Protein 4WQK (pdb70)

InterPro domains:
  IPR019646 Aminoglycoside-2''-adenylyltransferase [PF10706] (9-127)

B-factor: mean 27.52, std 13.25, range [12.41, 94.42]

Solvent-accessible surface area: 9446 Å² total; per-residue (Å²): 144,86,7,27,62,13,2,52,108,1,9,56,15,1,87,159,98,128,4,24,5,6,0,5,32,19,10,0,2,3,2,46,60,36,186,102,60,54,156,14,111,36,0,34,2,1,4,0,10,105,56,60,53,53,0,43,33,1,1,111,123,39,67,14,131,44,71,80,111,66,141,165,7,0,32,0,59,16,65,149,25,67,0,46,1,53,24,0,125,142,49,137,134,27,28,29,27,61,92,19,24,148,32,0,2,25,134,44,52,80,4,70,6,79,67,53,81,2,80,0,5,12,36,58,7,8,0,9,76,26,7,77,47,25,110,132,42,73,62,138,95,20,61,93,87,61,43,93,5,40,165,50,0,19,110,45,22,24,84,128,120,4,110,92,22,90,61,49,4,119,87,114,84,80,169

Foldseek 3Di:
DVVLVVVVQLVVQCVVVVWAKAWAELVLLCFLVVHDDDDDQATEIEGAPVCVVSSQVSQVVLPKHFDAQDPFFTWIDRVNHIYTYGYFYDDPPDTHDPPFPPQQWPPFQNGHRPRRGGTHGDLRRRLLVVLVVCVVPPPVPDDVVVVVSNVSSCVVVDVVVSVVSNVVSCVVPPD

CATH classification: 3.30.460.40

Nearest PDB structures (foldseek):
  5cfu-assembly1_A  TM=1.002E+00  e=2.901E-35  Pseudomonas aeruginosa
  5kqj-assembly1_A  TM=9.768E-01  e=1.532E-32  Klebsiella pneumoniae
  4wh5-assembly1_B  TM=7.455E-01  e=3.876E-06  Staphylococcus haemolyticus
  3wfq-assembly2_F  TM=5.112E-01  e=2.578E-02  synthetic construct
  3wfq-assembly4_H  TM=5.138E-01  e=5.873E-02  synthetic construct

GO terms:
  GO:0008871 aminoglycoside 2''-nucleotidyltransferase activity (F, EXP)

Structure (mmCIF, N/CA/C/O backbone):
data_4WQK
#
_entry.id   4WQK
#
_cell.length_a   45.528
_cell.length_b   42.110
_cell.length_c   47.702
_cell.angle_alpha   90.00
_cell.angle_beta   105.49
_cell.angle_gamma   90.00
#
_symmetry.space_group_name_H-M   'P 1 21 1'
#
loop_
_entity.id
_entity.type
_entity.pdbx_description
1 polymer "2''-aminoglycoside nucleotidyltransferase"
2 non-polymer 'MAGNESIUM ION'
3 non-polymer 'CHLORIDE ION'
4 non-polymer 'ISOPROPYL ALCOHOL'
5 non-polymer GLYCEROL
6 water water
#
loop_
_atom_site.group_PDB
_atom_site.id
_atom_site.type_symbol
_atom_site.label_atom_id
_atom_site.label_alt_id
_atom_site.label_comp_id
_atom_site.label_asym_id
_atom_site.label_entity_id
_atom_site.label_seq_id
_atom_site.pdbx_PDB_ins_code
_atom_site.Cartn_x
_atom_site.Cartn_y
_atom_site.Cartn_z
_atom_site.occupancy
_atom_site.B_iso_or_equiv
_atom_site.auth_seq_id
_atom_site.auth_comp_id
_atom_site.auth_asym_id
_atom_site.auth_atom_id
_atom_site.pdbx_PDB_model_num
ATOM 1 N N . THR A 1 4 ? 13.141 38.904 6.399 1.00 44.68 3 THR A N 1
ATOM 2 C CA . THR A 1 4 ? 12.118 37.915 6.090 1.00 37.72 3 THR A CA 1
ATOM 3 C C . THR A 1 4 ? 12.784 36.614 5.681 1.00 31.99 3 THR A C 1
ATOM 4 O O . THR A 1 4 ? 12.221 35.824 4.940 1.00 28.73 3 THR A O 1
ATOM 8 N N . THR A 1 5 ? 14.002 36.416 6.161 1.00 33.24 4 THR A N 1
ATOM 9 C CA . THR A 1 5 ? 14.786 35.242 5.821 1.00 30.44 4 THR A CA 1
ATOM 10 C C . THR A 1 5 ? 14.030 33.929 6.040 1.00 24.75 4 THR A C 1
ATOM 11 O O . THR A 1 5 ? 13.994 33.081 5.134 1.00 24.01 4 THR A O 1
ATOM 15 N N . GLN A 1 6 ? 13.397 33.718 7.199 1.00 24.74 5 GLN A N 1
ATOM 16 C CA . GLN A 1 6 ? 12.743 32.438 7.449 1.00 24.15 5 GLN A CA 1
ATOM 17 C C . GLN A 1 6 ? 11.517 32.255 6.563 1.00 17.93 5 GLN A C 1
ATOM 18 O O . GLN A 1 6 ? 11.275 31.154 6.086 1.00 20.72 5 GLN A O 1
ATOM 24 N N . VAL A 1 7 ? 10.751 33.325 6.345 1.00 20.58 6 VAL A N 1
ATOM 25 C CA . VAL A 1 7 ? 9.563 33.226 5.478 1.00 19.47 6 VAL A CA 1
ATOM 26 C C . VAL A 1 7 ? 10.001 32.842 4.068 1.00 18.05 6 VAL A C 1
ATOM 27 O O . VAL A 1 7 ? 9.442 31.902 3.473 1.00 18.81 6 VAL A O 1
ATOM 31 N N . THR A 1 8 ? 11.041 33.493 3.566 1.00 18.52 7 THR A N 1
ATOM 32 C CA . THR A 1 8 ? 11.516 33.210 2.213 1.00 18.89 7 THR A CA 1
ATOM 33 C C . THR A 1 8 ? 11.994 31.759 2.146 1.00 20.43 7 THR A C 1
ATOM 34 O O . THR A 1 8 ? 11.691 31.029 1.183 1.00 19.62 7 THR A O 1
ATOM 38 N N . LEU A 1 9 ? 12.678 31.278 3.200 1.00 19.17 8 LEU A N 1
ATOM 39 C CA . LEU A 1 9 ? 13.150 29.902 3.225 1.00 19.05 8 LEU A CA 1
ATOM 40 C C . LEU A 1 9 ? 12.021 28.885 3.296 1.00 15.16 8 LEU A C 1
ATOM 41 O O . LEU A 1 9 ? 12.045 27.863 2.588 1.00 16.07 8 LEU A O 1
ATOM 46 N N . ILE A 1 10 ? 11.011 29.123 4.134 1.00 14.56 9 ILE A N 1
ATOM 47 C CA . ILE A 1 10 ? 9.823 28.292 4.206 1.00 16.07 9 ILE A CA 1
ATOM 48 C C . ILE A 1 10 ? 9.182 28.207 2.817 1.00 14.96 9 ILE A C 1
ATOM 49 O O . ILE A 1 10 ? 8.834 27.102 2.356 1.00 15.96 9 ILE A O 1
ATOM 54 N N . HIS A 1 11 ? 9.039 29.347 2.158 1.00 15.24 10 HIS A N 1
ATOM 55 C CA . HIS A 1 11 ? 8.420 29.300 0.816 1.00 15.07 10 HIS A CA 1
ATOM 56 C C . HIS A 1 11 ? 9.296 28.485 -0.148 1.00 15.37 10 HIS A C 1
ATOM 57 O O . HIS A 1 11 ? 8.756 27.671 -0.961 1.00 17.68 10 HIS A O 1
ATOM 64 N N . LYS A 1 12 ? 10.610 28.660 -0.109 1.00 15.93 11 LYS A N 1
ATOM 65 C CA . LYS A 1 12 ? 11.468 27.837 -0.990 1.00 17.64 11 LYS A CA 1
ATOM 66 C C . LYS A 1 12 ? 11.357 26.340 -0.711 1.00 17.54 11 LYS A C 1
ATOM 67 O O . LYS A 1 12 ? 11.306 25.537 -1.659 1.00 17.24 11 LYS A O 1
ATOM 73 N N . ILE A 1 13 ? 11.358 25.934 0.560 1.00 14.28 12 ILE A N 1
ATOM 74 C CA . ILE A 1 13 ? 11.240 24.523 0.907 1.00 14.65 12 ILE A CA 1
ATOM 75 C C . ILE A 1 13 ? 9.916 23.963 0.413 1.00 15.82 12 ILE A C 1
ATOM 76 O O . ILE A 1 13 ? 9.879 22.865 -0.200 1.00 15.52 12 ILE A O 1
ATOM 81 N N . LEU A 1 14 ? 8.819 24.691 0.658 1.00 16.00 13 LEU A N 1
ATOM 82 C CA . LEU A 1 14 ? 7.514 24.168 0.293 1.00 16.79 13 LEU A CA 1
ATOM 83 C C . LEU A 1 14 ? 7.359 24.153 -1.222 1.00 15.86 13 LEU A C 1
ATOM 84 O O . LEU A 1 14 ? 6.664 23.263 -1.765 1.00 16.38 13 LEU A O 1
ATOM 89 N N . ALA A 1 15 ? 7.967 25.098 -1.962 1.00 15.02 14 ALA A N 1
ATOM 90 C CA . ALA A 1 15 ? 7.901 25.071 -3.433 1.00 16.26 14 ALA A CA 1
ATOM 91 C C . ALA A 1 15 ? 8.561 23.792 -3.939 1.00 19.35 14 ALA A C 1
ATOM 92 O O . ALA A 1 15 ? 8.028 23.120 -4.842 1.00 17.60 14 ALA A O 1
ATOM 94 N N . ALA A 1 16 ? 9.725 23.499 -3.401 1.00 15.52 15 ALA A N 1
ATOM 95 C CA . ALA A 1 16 ? 10.437 22.306 -3.856 1.00 17.39 15 ALA A CA 1
ATOM 96 C C . ALA A 1 16 ? 9.656 21.046 -3.463 1.00 15.64 15 ALA A C 1
ATOM 97 O O . ALA A 1 16 ? 9.634 20.060 -4.227 1.00 19.86 15 ALA A O 1
ATOM 99 N N . ALA A 1 17 ? 9.025 21.033 -2.293 1.00 16.90 16 ALA A N 1
ATOM 100 C CA . ALA A 1 17 ? 8.260 19.863 -1.858 1.00 15.59 16 ALA A CA 1
ATOM 101 C C . ALA A 1 17 ? 7.008 19.702 -2.726 1.00 14.63 16 ALA A C 1
ATOM 102 O O . ALA A 1 17 ? 6.696 18.618 -3.177 1.00 16.70 16 ALA A O 1
ATOM 104 N N . ASP A 1 18 ? 6.320 20.796 -3.028 1.00 14.61 17 ASP A N 1
ATOM 105 C CA . ASP A 1 18 ? 5.161 20.714 -3.911 1.00 15.76 17 ASP A CA 1
ATOM 106 C C . ASP A 1 18 ? 5.546 20.089 -5.270 1.00 15.63 17 ASP A C 1
ATOM 107 O O . ASP A 1 18 ? 4.794 19.308 -5.849 1.00 19.82 17 ASP A O 1
ATOM 112 N N . GLU A 1 19 ? 6.694 20.510 -5.825 1.00 16.53 18 GLU A N 1
ATOM 113 C CA . GLU A 1 19 ? 7.133 20.040 -7.152 1.00 19.22 18 GLU A CA 1
ATOM 114 C C . GLU A 1 19 ? 7.343 18.512 -7.115 1.00 18.37 18 GLU A C 1
ATOM 115 O O . GLU A 1 19 ? 7.084 17.819 -8.124 1.00 21.68 18 GLU A O 1
ATOM 121 N N . ARG A 1 20 ? 7.783 18.018 -5.966 1.00 17.35 19 ARG A N 1
ATOM 122 C CA . ARG A 1 20 ? 8.029 16.596 -5.741 1.00 18.57 19 ARG A CA 1
ATOM 123 C C . ARG A 1 20 ? 6.777 15.844 -5.231 1.00 20.25 19 ARG A C 1
ATOM 124 O O . ARG A 1 20 ? 6.879 14.640 -4.867 1.00 19.72 19 ARG A O 1
ATOM 132 N N . ASN A 1 21 ? 5.620 16.525 -5.176 1.00 18.07 20 ASN A N 1
ATOM 133 C CA A ASN A 1 21 ? 4.382 15.969 -4.567 0.43 16.63 20 ASN A CA 1
ATOM 134 C CA B ASN A 1 21 ? 4.424 15.916 -4.589 0.57 16.80 20 ASN A CA 1
ATOM 135 C C . ASN A 1 21 ? 4.666 15.356 -3.187 1.00 15.36 20 ASN A C 1
ATOM 136 O O . ASN A 1 21 ? 4.138 14.274 -2.832 1.00 16.37 20 ASN A O 1
ATOM 145 N N . LEU A 1 22 ? 5.449 16.099 -2.397 1.00 14.59 21 LEU A N 1
ATOM 146 C CA . LEU A 1 22 ? 5.885 15.708 -1.055 1.00 13.30 21 LEU A CA 1
ATOM 147 C C . LEU A 1 22 ? 5.169 16.600 -0.060 1.00 15.36 21 LEU A C 1
ATOM 148 O O . LEU A 1 22 ? 5.450 17.805 -0.014 1.00 15.77 21 LEU A O 1
ATOM 153 N N . PRO A 1 23 ? 4.168 16.073 0.651 1.00 14.33 22 PRO A N 1
ATOM 154 C CA . PRO A 1 23 ? 3.530 16.942 1.661 1.00 14.72 22 PRO A CA 1
ATOM 155 C C . PRO A 1 23 ? 4.475 17.170 2.851 1.00 15.10 22 PRO A C 1
ATOM 156 O O . PRO A 1 23 ? 5.198 16.264 3.259 1.00 15.60 22 PRO A O 1
ATOM 160 N N . LEU A 1 24 ? 4.484 18.391 3.396 1.00 14.62 23 LEU A N 1
ATOM 161 C CA . LEU A 1 24 ? 5.253 18.712 4.591 1.00 14.75 23 LEU A CA 1
ATOM 162 C C . LEU A 1 24 ? 4.359 19.581 5.450 1.00 15.00 23 LEU A C 1
ATOM 163 O O . LEU A 1 24 ? 3.642 20.440 4.916 1.00 15.44 23 LEU A O 1
ATOM 168 N N . TRP A 1 25 ? 4.429 19.369 6.760 1.00 13.68 24 TRP A N 1
ATOM 169 C CA . TRP A 1 25 ? 3.623 20.165 7.698 1.00 14.54 24 TRP A CA 1
ATOM 170 C C . TRP A 1 25 ? 4.526 21.072 8.507 1.00 13.94 24 TRP A C 1
ATOM 171 O O . TRP A 1 25 ? 5.508 20.611 9.097 1.00 15.51 24 TRP A O 1
ATOM 182 N N . ILE A 1 26 ? 4.203 22.352 8.522 1.00 12.99 25 ILE A N 1
ATOM 183 C CA . ILE A 1 26 ? 4.867 23.236 9.495 1.00 13.52 25 ILE A CA 1
ATOM 184 C C . ILE A 1 26 ? 4.431 22.853 10.877 1.00 15.79 25 ILE A C 1
ATOM 185 O O . ILE A 1 26 ? 3.241 22.625 11.131 1.00 15.09 25 ILE A O 1
ATOM 190 N N . GLY A 1 27 ? 5.406 22.815 11.810 1.00 14.60 26 GLY A N 1
ATOM 191 C CA . GLY A 1 27 ? 5.170 22.461 13.204 1.00 15.66 26 GLY A CA 1
ATOM 192 C C . GLY A 1 27 ? 5.545 23.578 14.162 1.00 16.74 26 GLY A C 1
ATOM 193 O O . GLY A 1 27 ? 5.986 24.645 13.721 1.00 17.41 26 GLY A O 1
ATOM 194 N N . GLY A 1 28 ? 5.342 23.351 15.453 1.00 18.10 27 GLY A N 1
ATOM 195 C CA . GLY A 1 28 ? 5.884 24.240 16.453 1.00 19.30 27 GLY A CA 1
ATOM 196 C C . GLY A 1 28 ? 5.407 25.683 16.313 1.00 20.78 27 GLY A C 1
ATOM 197 O O . GLY A 1 28 ? 4.272 25.943 15.933 1.00 18.41 27 GLY A O 1
ATOM 198 N N . GLY A 1 29 ? 6.283 26.623 16.654 1.00 21.00 28 GLY A N 1
ATOM 199 C CA . GLY A 1 29 ? 5.907 28.011 16.768 1.00 20.31 28 GLY A CA 1
ATOM 200 C C . GLY A 1 29 ? 5.461 28.570 15.429 1.00 17.00 28 GLY A C 1
ATOM 201 O O . GLY A 1 29 ? 4.534 29.375 15.351 1.00 18.20 28 GLY A O 1
ATOM 202 N N . TRP A 1 30 ? 6.116 28.157 14.344 1.00 16.40 29 TRP A N 1
ATOM 203 C CA . TRP A 1 30 ? 5.660 28.618 13.034 1.00 18.09 29 TRP A CA 1
ATOM 204 C C . TRP A 1 30 ? 4.271 28.062 12.677 1.00 15.41 29 TRP A C 1
ATOM 205 O O . TRP A 1 30 ? 3.524 28.726 11.970 1.00 18.05 29 TRP A O 1
ATOM 216 N N . ALA A 1 31 ? 3.918 26.873 13.192 1.00 15.34 30 ALA A N 1
ATOM 217 C CA . ALA A 1 31 ? 2.578 26.323 12.905 1.00 15.48 30 ALA A CA 1
ATOM 218 C C . ALA A 1 31 ? 1.509 27.146 13.584 1.00 15.10 30 ALA A C 1
ATOM 219 O O . ALA A 1 31 ? 0.393 27.382 13.019 1.00 16.40 30 ALA A O 1
ATOM 221 N N . ILE A 1 32 ? 1.805 27.607 14.807 1.00 14.94 31 ILE A N 1
ATOM 222 C CA . ILE A 1 32 ? 0.890 28.506 15.513 1.00 15.24 31 ILE A CA 1
ATOM 223 C C . ILE A 1 32 ? 0.672 29.798 14.696 1.00 18.61 31 ILE A C 1
ATOM 224 O O . ILE A 1 32 ? -0.465 30.201 14.462 1.00 18.76 31 ILE A O 1
ATOM 229 N N . ASP A 1 33 ? 1.758 30.409 14.238 1.00 16.71 32 ASP A N 1
ATOM 230 C CA . ASP A 1 33 ? 1.645 31.661 13.478 1.00 17.52 32 ASP A CA 1
ATOM 231 C C . ASP A 1 33 ? 0.961 31.410 12.142 1.00 17.05 32 ASP A C 1
ATOM 232 O O . ASP A 1 33 ? 0.168 32.260 11.715 1.00 19.93 32 ASP A O 1
ATOM 237 N N . ALA A 1 34 ? 1.230 30.252 11.535 1.00 16.38 33 ALA A N 1
ATOM 238 C CA . ALA A 1 34 ? 0.581 29.928 10.257 1.00 18.17 33 ALA A CA 1
ATOM 239 C C . ALA A 1 34 ? -0.942 29.773 10.445 1.00 17.33 33 ALA A C 1
ATOM 240 O O . ALA A 1 34 ? -1.732 30.311 9.656 1.00 18.28 33 ALA A O 1
ATOM 242 N N . ARG A 1 35 ? -1.365 29.032 11.474 1.00 18.08 34 ARG A N 1
ATOM 243 C CA . ARG A 1 35 ? -2.790 28.871 11.708 1.00 17.45 34 ARG A CA 1
ATOM 244 C C . ARG A 1 35 ? -3.444 30.196 12.048 1.00 18.34 34 ARG A C 1
ATOM 245 O O . ARG A 1 35 ? -4.619 30.454 11.701 1.00 22.27 34 ARG A O 1
ATOM 253 N N . LEU A 1 36 ? -2.729 31.067 12.784 1.00 19.62 35 LEU A N 1
ATOM 254 C CA . LEU A 1 36 ? -3.279 32.375 13.096 1.00 22.00 35 LEU A CA 1
ATOM 255 C C . LEU A 1 36 ? -3.289 33.344 11.886 1.00 18.97 35 LEU A C 1
ATOM 256 O O . LEU A 1 36 ? -4.069 34.291 11.830 1.00 24.23 35 LEU A O 1
ATOM 261 N N . GLY A 1 37 ? -2.394 33.069 10.943 1.00 19.50 36 GLY A N 1
ATOM 262 C CA . GLY A 1 37 ? -2.200 33.960 9.810 1.00 22.78 36 GLY A CA 1
ATOM 263 C C . GLY A 1 37 ? -1.508 35.239 10.192 1.00 22.91 36 GLY A C 1
ATOM 264 O O . GLY A 1 37 ? -1.731 36.277 9.571 1.00 28.23 36 GLY A O 1
ATOM 265 N N . ARG A 1 38 ? -0.679 35.191 11.225 1.00 23.68 37 ARG A N 1
ATOM 266 C CA . ARG A 1 38 ? -0.016 36.384 11.726 1.00 32.27 37 ARG A CA 1
ATOM 267 C C . ARG A 1 38 ? 1.311 35.966 12.352 1.00 35.70 37 ARG A C 1
ATOM 268 O O . ARG A 1 38 ? 1.366 35.025 13.156 1.00 31.74 37 ARG A O 1
ATOM 276 N N . VAL A 1 39 ? 2.378 36.676 12.007 1.00 30.53 38 VAL A N 1
ATOM 277 C CA . VAL A 1 39 ? 3.651 36.455 12.665 1.00 32.42 38 VAL A CA 1
ATOM 278 C C . VAL A 1 39 ? 3.613 37.104 14.058 1.00 30.88 38 VAL A C 1
ATOM 279 O O . VAL A 1 39 ? 3.400 38.328 14.181 1.00 37.04 38 VAL A O 1
ATOM 283 N N . THR A 1 40 ? 3.808 36.310 15.117 1.00 29.44 39 THR A N 1
ATOM 284 C CA . THR A 1 40 ? 3.630 36.822 16.486 1.00 31.81 39 THR A CA 1
ATOM 285 C C . THR A 1 40 ? 4.910 37.011 17.294 1.00 31.30 39 THR A C 1
ATOM 286 O O . THR A 1 40 ? 4.883 37.628 18.367 1.00 35.05 39 THR A O 1
ATOM 290 N N . ARG A 1 41 ? 6.015 36.482 16.789 1.00 32.73 40 ARG A N 1
ATOM 291 C CA A ARG A 1 41 ? 7.280 36.470 17.511 0.44 34.77 40 ARG A CA 1
ATOM 292 C CA B ARG A 1 41 ? 7.300 36.605 17.470 0.56 35.02 40 ARG A CA 1
ATOM 293 C C . ARG A 1 41 ? 8.409 36.099 16.561 1.00 32.20 40 ARG A C 1
ATOM 294 O O . ARG A 1 41 ? 8.153 35.597 15.477 1.00 28.96 40 ARG A O 1
ATOM 309 N N . LYS A 1 42 ? 9.644 36.307 16.992 1.00 36.61 41 LYS A N 1
ATOM 310 C CA . LYS A 1 42 ? 10.803 35.774 16.295 1.00 31.21 41 LYS A CA 1
ATOM 311 C C . LYS A 1 42 ? 10.950 34.307 16.695 1.00 30.94 41 LYS A C 1
ATOM 312 O O . LYS A 1 42 ? 10.843 33.955 17.869 1.00 36.63 41 LYS A O 1
ATOM 318 N N . HIS A 1 43 ? 11.205 33.460 15.709 1.00 25.29 42 HIS A N 1
ATOM 319 C CA . HIS A 1 43 ? 11.326 32.003 15.913 1.00 25.78 42 HIS A CA 1
ATOM 320 C C . HIS A 1 43 ? 12.770 31.546 15.796 1.00 29.91 42 HIS A C 1
ATOM 321 O O . HIS A 1 43 ? 13.474 31.953 14.867 1.00 30.11 42 HIS A O 1
ATOM 328 N N . ASP A 1 44 ? 13.214 30.701 16.730 1.00 28.20 43 ASP A N 1
ATOM 329 C CA . ASP A 1 44 ? 14.596 30.234 16.752 1.00 28.82 43 ASP A CA 1
ATOM 330 C C . ASP A 1 44 ? 14.900 29.335 15.555 1.00 27.53 43 ASP A C 1
ATOM 331 O O . ASP A 1 44 ? 16.047 29.257 15.105 1.00 34.64 43 ASP A O 1
ATOM 336 N N . ASP A 1 45 ? 13.877 28.640 15.079 1.00 22.96 44 ASP A N 1
ATOM 337 C CA . ASP A 1 45 ? 14.054 27.722 13.962 1.00 23.67 44 ASP A CA 1
ATOM 338 C C . ASP A 1 45 ? 12.726 27.436 13.277 1.00 21.31 44 ASP A C 1
ATOM 339 O O . ASP A 1 45 ? 11.703 27.999 13.662 1.00 23.02 44 ASP A O 1
ATOM 344 N N . ILE A 1 46 ? 12.756 26.597 12.241 1.00 17.93 45 ILE A N 1
ATOM 345 C CA . ILE A 1 46 ? 11.563 26.195 11.532 1.00 16.68 45 ILE A CA 1
ATOM 346 C C . ILE A 1 46 ? 11.352 24.704 11.812 1.00 19.34 45 ILE A C 1
ATOM 347 O O . ILE A 1 46 ? 12.227 23.912 11.515 1.00 18.27 45 ILE A O 1
ATOM 352 N N . ASP A 1 47 ? 10.202 24.345 12.365 1.00 18.13 46 ASP A N 1
ATOM 353 C CA . ASP A 1 47 ? 9.891 22.931 12.623 1.00 17.65 46 ASP A CA 1
ATOM 354 C C . ASP A 1 47 ? 9.081 22.357 11.479 1.00 15.74 46 ASP A C 1
ATOM 355 O O . ASP A 1 47 ? 8.094 22.961 11.031 1.00 16.51 46 ASP A O 1
ATOM 360 N N . LEU A 1 48 ? 9.492 21.175 11.016 1.00 17.06 47 LEU A N 1
ATOM 361 C CA . LEU A 1 48 ? 8.781 20.512 9.924 1.00 17.04 47 LEU A CA 1
ATOM 362 C C . LEU A 1 48 ? 8.466 19.098 10.304 1.00 14.65 47 LEU A C 1
ATOM 363 O O . LEU A 1 48 ? 9.279 18.412 10.932 1.00 17.77 47 LEU A O 1
ATOM 368 N N . THR A 1 49 ? 7.290 18.651 9.869 1.00 14.71 48 THR A N 1
ATOM 369 C CA . THR A 1 49 ? 6.903 17.256 9.995 1.00 14.38 48 THR A CA 1
ATOM 370 C C . THR A 1 49 ? 6.852 16.680 8.568 1.00 14.74 48 THR A C 1
ATOM 371 O O . THR A 1 49 ? 6.238 17.263 7.680 1.00 14.90 48 THR A O 1
ATOM 375 N N . PHE A 1 50 ? 7.495 15.531 8.363 1.00 15.26 49 PHE A N 1
ATOM 376 C CA . PHE A 1 50 ? 7.655 14.994 6.995 1.00 16.17 49 PHE A CA 1
ATOM 377 C C . PHE A 1 50 ? 7.265 13.504 6.955 1.00 14.78 49 PHE A C 1
ATOM 378 O O . PHE A 1 50 ? 7.402 12.807 7.958 1.00 15.83 49 PHE A O 1
ATOM 386 N N . PRO A 1 51 ? 6.845 13.014 5.776 1.00 14.92 50 PRO A N 1
ATOM 387 C CA . PRO A 1 51 ? 6.581 11.571 5.655 1.00 17.10 50 PRO A CA 1
ATOM 388 C C . PRO A 1 51 ? 7.841 10.748 5.902 1.00 14.77 50 PRO A C 1
ATOM 389 O O . PRO A 1 51 ? 8.838 10.868 5.175 1.00 15.88 50 PRO A O 1
ATOM 393 N N . GLY A 1 52 ? 7.795 9.900 6.912 1.00 16.02 51 GLY A N 1
ATOM 394 C CA . GLY A 1 52 ? 9.004 9.218 7.359 1.00 17.87 51 GLY A CA 1
ATOM 395 C C . GLY A 1 52 ? 9.664 8.391 6.284 1.00 19.45 51 GLY A C 1
ATOM 396 O O . GLY A 1 52 ? 10.904 8.250 6.230 1.00 19.96 51 GLY A O 1
ATOM 397 N N . GLU A 1 53 ? 8.823 7.807 5.429 1.00 17.18 52 GLU A N 1
ATOM 398 C CA . GLU A 1 53 ? 9.314 6.867 4.417 1.00 18.04 52 GLU A CA 1
ATOM 399 C C . GLU A 1 53 ? 9.843 7.634 3.183 1.00 19.12 52 GLU A C 1
ATOM 400 O O . GLU A 1 53 ? 10.419 7.018 2.261 1.00 21.70 52 GLU A O 1
ATOM 406 N N . ARG A 1 54 ? 9.683 8.964 3.183 1.00 17.49 53 ARG A N 1
ATOM 407 C CA . ARG A 1 54 ? 10.211 9.814 2.124 1.00 16.02 53 ARG A CA 1
ATOM 408 C C . ARG A 1 54 ? 11.286 10.782 2.625 1.00 16.54 53 ARG A C 1
ATOM 409 O O . ARG A 1 54 ? 11.534 11.837 2.005 1.00 18.39 53 ARG A O 1
ATOM 417 N N . ARG A 1 55 ? 11.958 10.398 3.718 1.00 18.15 54 ARG A N 1
ATOM 418 C CA . ARG A 1 55 ? 13.000 11.258 4.289 1.00 17.60 54 ARG A CA 1
ATOM 419 C C . ARG A 1 55 ? 14.057 11.682 3.252 1.00 18.41 54 ARG A C 1
ATOM 420 O O . ARG A 1 55 ? 14.470 12.864 3.226 1.00 19.09 54 ARG A O 1
ATOM 428 N N . GLY A 1 56 ? 14.467 10.761 2.380 1.00 18.97 55 GLY A N 1
ATOM 429 C CA . GLY A 1 56 ? 15.489 11.072 1.400 1.00 20.19 55 GLY A CA 1
ATOM 430 C C . GLY A 1 56 ? 15.113 12.253 0.505 1.00 20.42 55 GLY A C 1
ATOM 431 O O . GLY A 1 56 ? 15.987 13.012 0.050 1.00 20.02 55 GLY A O 1
ATOM 432 N N . GLU A 1 57 ? 13.808 12.419 0.253 1.00 18.34 56 GLU A N 1
ATOM 433 C CA . GLU A 1 57 ? 13.360 13.504 -0.615 1.00 18.85 56 GLU A CA 1
ATOM 434 C C . GLU A 1 57 ? 13.480 14.822 0.121 1.00 19.29 56 GLU A C 1
ATOM 435 O O . GLU A 1 57 ? 13.840 15.835 -0.493 1.00 19.84 56 GLU A O 1
ATOM 441 N N . LEU A 1 58 ? 13.167 14.837 1.423 1.00 15.94 57 LEU A N 1
ATOM 442 C CA . LEU A 1 58 ? 13.380 16.069 2.188 1.00 17.04 57 LEU A CA 1
ATOM 443 C C . LEU A 1 58 ? 14.871 16.390 2.266 1.00 17.00 57 LEU A C 1
ATOM 444 O O . LEU A 1 58 ? 15.256 17.558 2.091 1.00 17.86 57 LEU A O 1
ATOM 449 N N . GLU A 1 59 ? 15.708 15.384 2.466 1.00 17.34 58 GLU A N 1
ATOM 450 C CA . GLU A 1 59 ? 17.143 15.647 2.525 1.00 20.53 58 GLU A CA 1
ATOM 451 C C . GLU A 1 59 ? 17.617 16.210 1.166 1.00 20.54 58 GLU A C 1
ATOM 452 O O . GLU A 1 59 ? 18.479 17.077 1.118 1.00 20.71 58 GLU A O 1
ATOM 458 N N . ALA A 1 60 ? 17.036 15.728 0.075 1.00 18.43 59 ALA A N 1
ATOM 459 C CA . ALA A 1 60 ? 17.431 16.235 -1.235 1.00 19.88 59 ALA A CA 1
ATOM 460 C C . ALA A 1 60 ? 17.039 17.708 -1.396 1.00 19.46 59 ALA A C 1
ATOM 461 O O . ALA A 1 60 ? 17.790 18.476 -2.010 1.00 20.65 59 ALA A O 1
ATOM 463 N N . ILE A 1 61 ? 15.878 18.094 -0.860 1.00 17.98 60 ILE A N 1
ATOM 464 C CA . ILE A 1 61 ? 15.478 19.496 -0.898 1.00 17.84 60 ILE A CA 1
ATOM 465 C C . ILE A 1 61 ? 16.488 20.343 -0.128 1.00 18.86 60 ILE A C 1
ATOM 466 O O . ILE A 1 61 ? 16.969 21.377 -0.625 1.00 20.23 60 ILE A O 1
ATOM 471 N N . VAL A 1 62 ? 16.850 19.872 1.063 1.00 19.29 61 VAL A N 1
ATOM 472 C CA . VAL A 1 62 ? 17.817 20.595 1.887 1.00 20.76 61 VAL A CA 1
ATOM 473 C C . VAL A 1 62 ? 19.129 20.796 1.141 1.00 19.79 61 VAL A C 1
ATOM 474 O O . VAL A 1 62 ? 19.677 21.902 1.103 1.00 22.99 61 VAL A O 1
ATOM 478 N N . GLU A 1 63 ? 19.641 19.728 0.548 1.00 21.03 62 GLU A N 1
ATOM 479 C CA . GLU A 1 63 ? 20.908 19.801 -0.182 1.00 23.48 62 GLU A CA 1
ATOM 480 C C . GLU A 1 63 ? 20.807 20.726 -1.391 1.00 25.74 62 GLU A C 1
ATOM 481 O O . GLU A 1 63 ? 21.761 21.435 -1.707 1.00 28.26 62 GLU A O 1
ATOM 487 N N . MET A 1 64 ? 19.672 20.690 -2.088 1.00 22.22 63 MET A N 1
ATOM 488 C CA . MET A 1 64 ? 19.498 21.492 -3.285 1.00 24.66 63 MET A CA 1
ATOM 489 C C . MET A 1 64 ? 19.527 22.977 -2.920 1.00 24.27 63 MET A C 1
ATOM 490 O O . MET A 1 64 ? 19.998 23.811 -3.696 1.00 27.24 63 MET A O 1
ATOM 495 N N . LEU A 1 65 ? 19.045 23.292 -1.732 1.00 21.68 64 LEU A N 1
ATOM 496 C CA . LEU A 1 65 ? 19.013 24.668 -1.213 1.00 20.25 64 LEU A CA 1
ATOM 497 C C . LEU A 1 65 ? 20.335 25.078 -0.553 1.00 25.05 64 LEU A C 1
ATOM 498 O O . LEU A 1 65 ? 20.460 26.184 0.005 1.00 26.60 64 LEU A O 1
ATOM 503 N N . GLY A 1 66 ? 21.319 24.192 -0.603 1.00 23.37 65 GLY A N 1
ATOM 504 C CA . GLY A 1 66 ? 22.676 24.503 -0.156 1.00 25.36 65 GLY A CA 1
ATOM 505 C C . GLY A 1 66 ? 22.941 24.189 1.306 1.00 26.02 65 GLY A C 1
ATOM 506 O O . GLY A 1 66 ? 23.970 24.583 1.856 1.00 28.59 65 GLY A O 1
ATOM 507 N N . GLY A 1 67 ? 22.037 23.441 1.925 1.00 23.86 66 GLY A N 1
ATOM 508 C CA . GLY A 1 67 ? 22.197 23.076 3.320 1.00 23.22 66 GLY A CA 1
ATOM 509 C C . GLY A 1 67 ? 22.662 21.649 3.540 1.00 23.77 66 GLY A C 1
ATOM 510 O O . GLY A 1 67 ? 23.060 20.925 2.609 1.00 28.07 66 GLY A O 1
ATOM 511 N N . ARG A 1 68 ? 22.585 21.223 4.792 1.00 24.20 67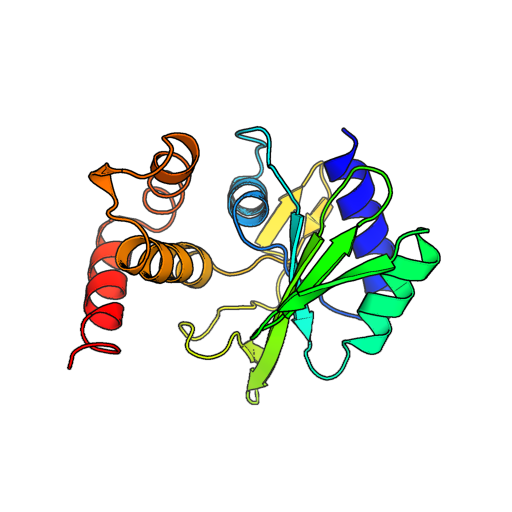 ARG A N 1
ATOM 512 C CA . ARG A 1 68 ? 23.088 19.914 5.169 1.00 27.77 67 ARG A CA 1
ATOM 513 C C . ARG A 1 68 ? 22.357 19.419 6.399 1.00 27.56 67 ARG A C 1
ATOM 514 O O . ARG A 1 68 ? 21.803 20.213 7.162 1.00 25.05 67 ARG A O 1
ATOM 522 N N . VAL A 1 69 ? 22.323 18.098 6.578 1.00 26.52 68 VAL A N 1
ATOM 523 C CA . VAL A 1 69 ? 21.824 17.538 7.818 1.00 24.83 68 VAL A CA 1
ATOM 524 C C . VAL A 1 69 ? 22.929 17.740 8.852 1.00 25.01 68 VAL A C 1
ATOM 525 O O . VAL A 1 69 ? 24.082 17.419 8.585 1.00 29.08 68 VAL A O 1
ATOM 529 N N . MET A 1 70 ? 22.577 18.248 10.026 1.00 26.43 69 MET A N 1
ATOM 530 C CA . MET A 1 70 ? 23.558 18.641 11.042 1.00 28.47 69 MET A CA 1
ATOM 531 C C . MET A 1 70 ? 23.622 17.717 12.263 1.00 28.92 69 MET A C 1
ATOM 532 O O . MET A 1 70 ? 24.671 17.540 12.854 1.00 36.00 69 MET A O 1
ATOM 537 N N . GLU A 1 71 ? 22.488 17.136 12.632 1.00 24.33 70 GLU A N 1
ATOM 538 C CA . GLU A 1 71 ? 22.404 16.394 13.883 1.00 27.76 70 GLU A CA 1
ATOM 539 C C . GLU A 1 71 ? 21.284 15.387 13.706 1.00 27.09 70 GLU A C 1
ATOM 540 O O . GLU A 1 71 ? 20.214 15.712 13.183 1.00 24.87 70 GLU A O 1
ATOM 546 N N . GLU A 1 72 ? 21.544 14.158 14.108 1.00 28.04 71 GLU A N 1
ATOM 547 C CA . GLU A 1 72 ? 20.548 13.114 14.076 1.00 25.09 71 GLU A CA 1
ATOM 548 C C . GLU A 1 72 ? 19.981 13.033 15.483 1.00 26.65 71 GLU A C 1
ATOM 549 O O . GLU A 1 72 ? 20.732 13.008 16.432 1.00 28.54 71 GLU A O 1
ATOM 555 N N . LEU A 1 73 ? 18.659 13.060 15.613 1.00 30.18 72 LEU A N 1
ATOM 556 C CA . LEU A 1 7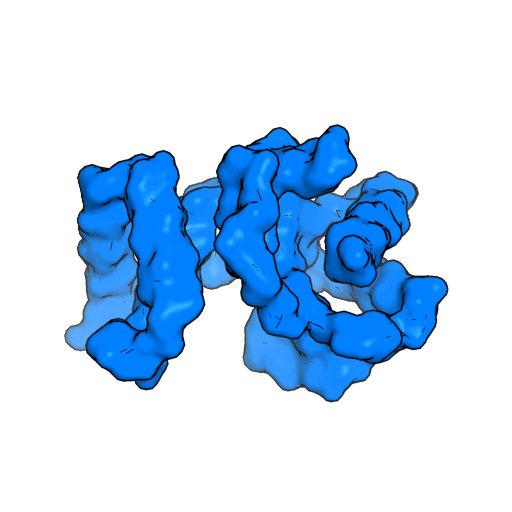3 ? 18.035 12.966 16.927 1.00 34.85 72 LEU A CA 1
ATOM 557 C C . LEU A 1 73 ? 17.373 11.608 17.072 1.00 33.23 72 LEU A C 1
ATOM 558 O O . LEU A 1 73 ? 17.328 10.840 16.105 1.00 34.80 72 LEU A O 1
ATOM 563 N N . ASP A 1 74 ? 16.821 11.335 18.245 1.00 32.32 73 ASP A N 1
ATOM 564 C CA . ASP A 1 74 ? 16.155 10.062 18.482 1.00 34.68 73 ASP A CA 1
ATOM 565 C C . ASP A 1 74 ? 14.952 9.944 17.561 1.00 36.97 73 ASP A C 1
ATOM 566 O O . ASP A 1 74 ? 14.720 8.886 16.985 1.00 42.59 73 ASP A O 1
ATOM 571 N N . TYR A 1 75 ? 14.229 11.050 17.390 1.00 35.67 74 TYR A N 1
ATOM 572 C CA . TYR A 1 75 ? 12.997 11.058 16.590 1.00 35.82 74 TYR A CA 1
ATOM 573 C C . TYR A 1 75 ? 12.927 12.131 15.538 1.00 33.03 74 TYR A C 1
ATOM 574 O O . TYR A 1 75 ? 11.880 12.738 15.377 1.00 38.72 74 TYR A O 1
ATOM 583 N N . GLY A 1 76 ? 14.009 12.319 14.805 1.00 30.70 75 GLY A N 1
ATOM 584 C CA . GLY A 1 76 ? 14.073 13.294 13.732 1.00 32.69 75 GLY A CA 1
ATOM 585 C C . GLY A 1 76 ? 15.507 13.714 13.481 1.00 25.42 75 GLY A C 1
ATOM 586 O O . GLY A 1 76 ? 16.441 12.981 13.856 1.00 27.92 75 GLY A O 1
ATOM 587 N N . PHE A 1 77 ? 15.688 14.861 12.824 1.00 21.74 76 PHE A N 1
ATOM 588 C CA . PHE A 1 77 ? 17.026 15.369 12.546 1.00 22.23 76 PHE A CA 1
ATOM 589 C C . PHE A 1 77 ? 16.969 16.891 12.482 1.00 20.52 76 PHE A C 1
ATOM 590 O O . PHE A 1 77 ? 15.878 17.444 12.270 1.00 21.05 76 PHE A O 1
ATOM 598 N N . LEU A 1 78 ? 18.117 17.535 12.691 1.00 19.57 77 LEU A N 1
ATOM 599 C CA . LEU A 1 78 ? 18.301 18.989 12.509 1.00 19.56 77 LEU A CA 1
ATOM 600 C C . LEU A 1 78 ? 19.064 19.202 11.226 1.00 22.98 77 LEU A C 1
ATOM 601 O O . LEU A 1 78 ? 20.027 18.476 10.927 1.00 24.99 77 LEU A O 1
ATOM 606 N N . ALA A 1 79 ? 18.596 20.164 10.434 1.00 20.32 78 ALA A N 1
ATOM 607 C CA . ALA A 1 79 ? 19.326 20.588 9.244 1.00 20.22 78 ALA A CA 1
ATOM 608 C C . ALA A 1 79 ? 19.596 22.078 9.316 1.00 19.75 78 ALA A C 1
ATOM 609 O O . ALA A 1 79 ? 18.894 22.824 10.019 1.00 23.16 78 ALA A O 1
ATOM 611 N N . GLU A 1 80 ? 20.653 22.520 8.642 1.00 21.84 79 GLU A N 1
ATOM 612 C CA . GLU A 1 80 ? 20.894 23.951 8.535 1.00 24.91 79 GLU A CA 1
ATOM 613 C C . GLU A 1 80 ? 20.948 24.347 7.074 1.00 27.39 79 GLU A C 1
ATOM 614 O O . GLU A 1 80 ? 21.487 23.631 6.243 1.00 25.35 79 GLU A O 1
ATOM 620 N N . ILE A 1 81 ? 20.348 25.486 6.768 1.00 24.16 80 ILE A N 1
ATOM 621 C CA . ILE A 1 81 ? 20.455 26.086 5.438 1.00 23.75 80 ILE A CA 1
ATOM 622 C C . ILE A 1 81 ? 20.848 27.532 5.699 1.00 28.99 80 ILE A C 1
ATOM 623 O O . ILE A 1 81 ? 20.075 28.290 6.278 1.00 27.99 80 ILE A O 1
ATOM 628 N N . GLY A 1 82 ? 22.068 27.893 5.324 1.00 29.37 81 GLY A N 1
ATOM 629 C CA . GLY A 1 82 ? 22.604 29.197 5.662 1.00 28.56 81 GLY A CA 1
ATOM 630 C C . GLY A 1 82 ? 22.661 29.350 7.173 1.00 31.53 81 GLY A C 1
ATOM 631 O O . GLY A 1 82 ? 23.177 28.467 7.869 1.00 38.85 81 GLY A O 1
ATOM 632 N N . ASP A 1 83 ? 22.073 30.425 7.683 1.00 30.62 82 ASP A N 1
ATOM 633 C CA . ASP A 1 83 ? 22.082 30.706 9.117 1.00 32.74 82 ASP A CA 1
ATOM 634 C C . ASP A 1 83 ? 20.848 30.138 9.805 1.00 30.03 82 ASP A C 1
ATOM 635 O O . ASP A 1 83 ? 20.656 30.349 11.003 1.00 34.57 82 ASP A O 1
ATOM 640 N N . GLU A 1 84 ? 20.005 29.422 9.061 1.00 24.08 83 GLU A N 1
ATOM 641 C CA . GLU A 1 84 ? 18.745 28.937 9.621 1.00 21.40 83 GLU A CA 1
ATOM 642 C C . GLU A 1 84 ? 18.725 27.441 9.913 1.00 23.92 83 GLU A C 1
ATOM 643 O O . GLU A 1 84 ? 19.345 26.648 9.228 1.00 27.02 83 GLU A O 1
ATOM 649 N N . LEU A 1 85 ? 17.994 27.105 10.964 1.00 22.22 84 LEU A N 1
ATOM 650 C CA A LEU A 1 85 ? 17.869 25.733 11.436 0.54 20.30 84 LEU A CA 1
ATOM 651 C CA B LEU A 1 85 ? 17.864 25.743 11.465 0.46 21.96 84 LEU A CA 1
ATOM 652 C C . LEU A 1 85 ? 16.490 25.175 11.132 1.00 20.95 84 LEU A C 1
ATOM 653 O O . LEU A 1 85 ? 15.479 25.852 11.309 1.00 22.27 84 LEU A O 1
ATOM 662 N N . LEU A 1 86 ? 16.477 23.940 10.652 1.00 19.47 85 LEU A N 1
ATOM 663 C CA . LEU A 1 86 ? 15.265 23.163 10.448 1.00 18.87 85 LEU A CA 1
ATOM 664 C C . LEU A 1 86 ? 15.210 22.009 11.443 1.00 19.83 85 LEU A C 1
ATOM 665 O O . LEU A 1 86 ? 16.130 21.174 11.487 1.00 23.65 85 LEU A O 1
ATOM 670 N N . ASP A 1 87 ? 14.115 21.918 12.177 1.00 16.61 86 ASP A N 1
ATOM 671 C CA . ASP A 1 87 ? 13.949 20.859 13.201 1.00 17.60 86 ASP A CA 1
ATOM 672 C C . ASP A 1 87 ? 12.897 19.903 12.660 1.00 16.89 86 ASP A C 1
ATOM 673 O O . ASP A 1 87 ? 11.716 20.241 12.640 1.00 18.11 86 ASP A O 1
ATOM 678 N N . CYS A 1 88 ? 13.336 18.740 12.182 1.00 15.59 87 CYS A N 1
ATOM 679 C CA . CYS A 1 88 ? 12.509 17.909 11.342 1.00 17.60 87 CYS A CA 1
ATOM 680 C C . CYS A 1 88 ? 12.107 16.600 12.032 1.00 15.59 87 CYS A C 1
ATOM 681 O O . CYS A 1 88 ? 12.979 15.909 12.554 1.00 19.67 87 CYS A O 1
ATOM 684 N N . GLU A 1 89 ? 10.812 16.278 12.057 1.00 15.54 88 GLU A N 1
ATOM 685 C CA . GLU A 1 89 ? 10.396 15.008 12.638 1.00 16.79 88 GLU A CA 1
ATOM 686 C C . GLU A 1 89 ? 9.474 14.224 11.701 1.00 15.78 88 GLU A C 1
ATOM 687 O O . GLU A 1 89 ? 8.658 14.810 10.971 1.00 15.60 88 GLU A O 1
ATOM 693 N N . PRO A 1 90 ? 9.607 12.897 11.721 1.00 15.36 89 PRO A N 1
ATOM 694 C CA . PRO A 1 90 ? 8.796 12.071 10.812 1.00 15.40 89 PRO A CA 1
ATOM 695 C C . PRO A 1 90 ? 7.372 11.872 11.316 1.00 17.00 89 PRO A C 1
ATOM 696 O O . PRO A 1 90 ? 7.091 11.870 12.536 1.00 19.55 89 PRO A O 1
ATOM 700 N N . ALA A 1 91 ? 6.477 11.687 10.346 1.00 15.45 90 ALA A N 1
ATOM 701 C CA . ALA A 1 91 ? 5.140 11.157 10.604 1.00 17.33 90 ALA A CA 1
ATOM 702 C C . ALA A 1 91 ? 4.988 9.941 9.698 1.00 15.06 90 ALA A C 1
ATOM 703 O O . ALA A 1 91 ? 5.606 9.864 8.639 1.00 18.32 90 ALA A O 1
ATOM 705 N N . TRP A 1 92 ? 4.160 8.999 10.142 1.00 15.60 91 TRP A N 1
ATOM 706 C CA . TRP A 1 92 ? 4.066 7.683 9.474 1.00 16.41 91 TRP A CA 1
ATOM 707 C C . TRP A 1 92 ? 2.640 7.409 9.029 1.00 17.44 91 TRP A C 1
ATOM 708 O O . TRP A 1 92 ? 1.679 7.764 9.722 1.00 18.16 91 TRP A O 1
ATOM 719 N N . TRP A 1 93 ? 2.492 6.814 7.851 1.00 15.95 92 TRP A N 1
ATOM 720 C CA . TRP A 1 93 ? 1.160 6.579 7.301 1.00 17.34 92 TRP A CA 1
ATOM 721 C C . TRP A 1 93 ? 0.361 5.638 8.178 1.00 19.14 92 TRP A C 1
ATOM 722 O O . TRP A 1 93 ? 0.854 4.567 8.552 1.00 22.62 92 TRP A O 1
ATOM 733 N N . ALA A 1 94 ? -0.846 6.066 8.547 1.00 17.78 93 ALA A N 1
ATOM 734 C CA . ALA A 1 94 ? -1.792 5.302 9.356 1.00 17.89 93 ALA A CA 1
ATOM 735 C C . ALA A 1 94 ? -3.127 5.142 8.602 1.00 18.38 93 ALA A C 1
ATOM 736 O O . ALA A 1 94 ? -4.132 5.714 9.000 1.00 22.60 93 ALA A O 1
ATOM 738 N N . ASP A 1 95 ? -3.099 4.413 7.493 1.00 17.37 94 ASP A N 1
ATOM 739 C CA . ASP A 1 95 ? -4.263 4.061 6.643 1.00 16.28 94 ASP A CA 1
ATOM 740 C C . ASP A 1 95 ? -4.915 5.213 5.911 1.00 16.03 94 ASP A C 1
ATOM 741 O O . ASP A 1 95 ? -5.141 5.067 4.725 1.00 17.63 94 ASP A O 1
ATOM 746 N N . GLU A 1 96 ? -5.217 6.323 6.608 1.00 17.11 95 GLU A N 1
ATOM 747 C CA . GLU A 1 96 ? -5.932 7.443 5.982 1.00 16.93 95 GLU A CA 1
ATOM 748 C C . GLU A 1 96 ? -5.215 8.768 6.081 1.00 16.35 95 GLU A C 1
ATOM 749 O O . GLU A 1 96 ? -5.610 9.747 5.465 1.00 16.42 95 GLU A O 1
ATOM 755 N N . ALA A 1 97 ? -4.117 8.816 6.817 1.00 15.11 96 ALA A N 1
ATOM 756 C CA . ALA A 1 97 ? -3.361 10.048 7.003 1.00 15.50 96 ALA A CA 1
ATOM 757 C C . ALA A 1 97 ? -2.018 9.721 7.589 1.00 15.97 96 ALA A C 1
ATOM 758 O O . ALA A 1 97 ? -1.840 8.638 8.174 1.00 16.37 96 ALA A O 1
ATOM 760 N N . TYR A 1 98 ? -1.087 10.664 7.493 1.00 14.52 97 TYR A N 1
ATOM 761 C CA . TYR A 1 98 ? 0.181 10.595 8.233 1.00 14.49 97 TYR A CA 1
ATOM 762 C C . TYR A 1 98 ? -0.071 10.976 9.684 1.00 16.39 97 TYR A C 1
ATOM 763 O O . TYR A 1 98 ? -0.883 11.862 9.961 1.00 15.70 97 TYR A O 1
ATOM 772 N N . GLU A 1 99 ? 0.643 10.328 10.597 1.00 15.92 98 GLU A N 1
ATOM 773 C CA . GLU A 1 99 ? 0.506 10.645 12.015 1.00 15.89 98 GLU A CA 1
ATOM 774 C C . GLU A 1 99 ? 1.858 10.675 12.692 1.00 15.52 98 GLU A C 1
ATOM 775 O O . GLU A 1 99 ? 2.685 9.807 12.498 1.00 16.95 98 GLU A O 1
ATOM 781 N N . ILE A 1 100 ? 2.030 11.673 13.536 1.00 14.53 99 ILE A N 1
ATOM 782 C CA . ILE A 1 100 ? 3.179 11.715 14.449 1.00 15.14 99 ILE A CA 1
ATOM 783 C C . ILE A 1 100 ? 2.976 10.618 15.481 1.00 18.17 99 ILE A C 1
ATOM 784 O O . ILE A 1 100 ? 1.888 10.488 16.011 1.00 18.66 99 ILE A O 1
ATOM 789 N N . ALA A 1 101 ? 4.027 9.838 15.745 1.00 17.28 100 ALA A N 1
ATOM 790 C CA . ALA A 1 101 ? 3.959 8.745 16.751 1.00 20.01 100 ALA A CA 1
ATOM 791 C C . ALA 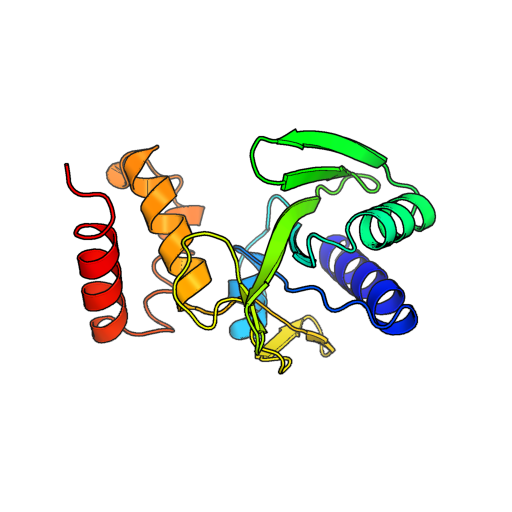A 1 101 ? 3.521 9.295 18.077 1.00 19.55 100 ALA A C 1
ATOM 792 O O . ALA A 1 101 ? 4.045 10.315 18.533 1.00 21.67 100 ALA A O 1
ATOM 794 N N . GLU A 1 102 ? 2.544 8.606 18.650 1.00 24.15 101 GLU A N 1
ATOM 795 C CA . GLU A 1 102 ? 2.033 8.874 20.003 1.00 20.62 101 GLU A CA 1
ATOM 796 C C . GLU A 1 102 ? 1.179 10.163 20.088 1.00 20.73 101 GLU A C 1
ATOM 797 O O . GLU A 1 102 ? 0.656 10.484 21.161 1.00 20.64 101 GLU A O 1
ATOM 803 N N . ALA A 1 103 ? 0.994 10.878 18.980 1.00 18.06 102 ALA A N 1
ATOM 804 C CA . ALA A 1 103 ? 0.206 12.118 18.998 1.00 19.28 102 ALA A CA 1
ATOM 805 C C . ALA A 1 103 ? -1.290 11.827 18.837 1.00 17.88 102 ALA A C 1
ATOM 806 O O . ALA A 1 103 ? -1.679 10.734 18.385 1.00 19.42 102 ALA A O 1
ATOM 808 N N . PRO A 1 104 ? -2.148 12.780 19.196 1.00 17.02 103 PRO A N 1
ATOM 809 C CA . PRO A 1 104 ? -3.583 12.607 18.958 1.00 18.80 103 PRO A CA 1
ATOM 810 C C . PRO A 1 104 ? -3.884 12.452 17.469 1.00 17.52 103 PRO A C 1
ATOM 811 O O . PRO A 1 104 ? -3.215 13.115 16.649 1.00 19.46 103 PRO A O 1
ATOM 815 N N . GLN A 1 105 ? -4.879 11.633 17.130 1.00 16.52 104 GLN A N 1
ATOM 816 C CA . GLN A 1 105 ? -5.255 11.444 15.711 1.00 17.34 104 GLN A CA 1
ATOM 817 C C . GLN A 1 105 ? -5.547 12.799 15.062 1.00 18.47 104 GLN A C 1
ATOM 818 O O . GLN A 1 105 ? -6.120 13.686 15.706 1.00 19.49 104 GLN A O 1
ATOM 824 N N . GLY A 1 106 ? -5.177 12.951 13.793 1.00 14.93 105 GLY A N 1
ATOM 825 C CA . GLY A 1 106 ? -5.437 14.211 13.094 1.00 16.00 105 GLY A CA 1
ATOM 826 C C . GLY A 1 106 ? -4.239 15.136 13.128 1.00 15.07 105 GLY A C 1
ATOM 827 O O . GLY A 1 106 ? -4.356 16.331 12.784 1.00 16.14 105 GLY A O 1
ATOM 828 N N . SER A 1 107 ? -3.073 14.634 13.529 1.00 14.24 106 SER A N 1
ATOM 829 C CA . SER A 1 107 ? -1.911 15.488 13.715 1.00 14.08 106 SER A CA 1
ATOM 830 C C . SER A 1 107 ? -1.387 16.133 12.430 1.00 15.76 106 SER A C 1
ATOM 831 O O . SER A 1 107 ? -0.756 17.179 12.500 1.00 14.40 106 SER A O 1
ATOM 834 N N . CYS A 1 108 ? -1.676 15.501 11.283 1.00 13.67 107 CYS A N 1
ATOM 835 C CA . CYS A 1 108 ? -1.118 15.954 10.006 1.00 14.59 107 CYS A CA 1
ATOM 836 C C . CYS A 1 108 ? -2.254 16.075 9.006 1.00 15.02 107 CYS A C 1
ATOM 837 O O . CYS A 1 108 ? -2.391 15.238 8.121 1.00 15.92 107 CYS A O 1
ATOM 840 N N . PRO A 1 109 ? -3.096 17.101 9.129 1.00 14.76 108 PRO A N 1
ATOM 841 C CA . PRO A 1 109 ? -4.299 17.168 8.261 1.00 14.98 108 PRO A CA 1
ATOM 842 C C . PRO A 1 109 ? -3.930 17.393 6.785 1.00 18.56 108 PRO A C 1
ATOM 843 O O . PRO A 1 109 ? -2.963 18.128 6.484 1.00 18.16 108 PRO A O 1
ATOM 847 N N . GLU A 1 110 ? -4.705 16.810 5.893 1.00 17.87 109 GLU A N 1
ATOM 848 C CA . GLU A 1 110 ? -4.366 16.944 4.459 1.00 17.06 109 GLU A CA 1
ATOM 849 C C . GLU A 1 110 ? -4.587 18.350 3.924 1.00 17.99 109 GLU A C 1
ATOM 850 O O . GLU A 1 110 ? -3.845 18.774 3.037 1.00 21.41 109 GLU A O 1
ATOM 856 N N . ALA A 1 111 ? -5.588 19.058 4.427 1.00 18.21 110 ALA A N 1
ATOM 857 C CA . ALA A 1 111 ? -5.818 20.404 3.883 1.00 20.92 110 ALA A CA 1
ATOM 858 C C . ALA A 1 111 ? -4.798 21.402 4.409 1.00 19.92 110 ALA A C 1
ATOM 859 O O . ALA A 1 111 ? -4.264 21.244 5.506 1.00 22.02 110 ALA A O 1
ATOM 861 N N . ALA A 1 112 ? -4.524 22.417 3.605 1.00 20.36 111 ALA A N 1
ATOM 862 C CA . ALA A 1 112 ? -3.678 23.508 4.054 1.00 18.53 111 ALA A CA 1
ATOM 863 C C . ALA A 1 112 ? -4.514 24.375 4.986 1.00 21.17 111 ALA A C 1
ATOM 864 O O . ALA A 1 112 ? -5.497 24.946 4.561 1.00 29.99 111 ALA A O 1
ATOM 866 N N . GLU A 1 113 ? -4.166 24.426 6.268 1.00 18.88 112 GLU A N 1
ATOM 867 C CA . GLU A 1 113 ? -4.983 25.105 7.272 1.00 19.98 112 GLU A CA 1
ATOM 868 C C . GLU A 1 113 ? -4.309 26.336 7.853 1.00 20.77 112 GLU A C 1
ATOM 869 O O . GLU A 1 113 ? -4.784 26.929 8.847 1.00 30.35 112 GLU A O 1
ATOM 875 N N . GLY A 1 114 ? -3.180 26.742 7.281 1.00 16.62 113 GLY A N 1
ATOM 876 C CA . GLY A 1 114 ? -2.518 27.959 7.719 1.00 14.83 11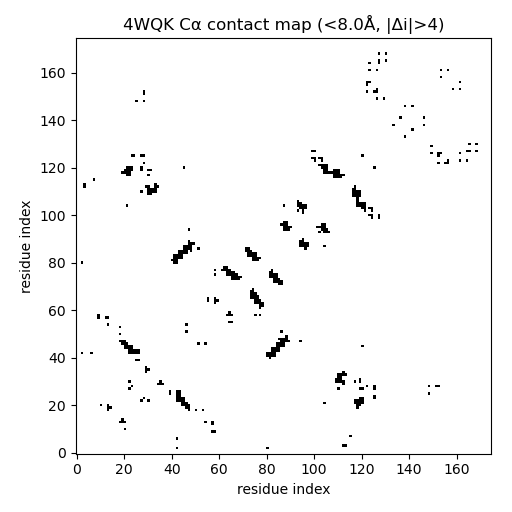3 GLY A CA 1
ATOM 877 C C . GLY A 1 114 ? -2.128 28.792 6.512 1.00 14.96 113 GLY A C 1
ATOM 878 O O . GLY A 1 114 ? -2.293 28.356 5.358 1.00 15.48 113 GLY A O 1
ATOM 879 N N . VAL A 1 115 ? -1.638 29.998 6.769 1.00 15.95 114 VAL A N 1
ATOM 880 C CA . VAL A 1 115 ? -1.185 30.897 5.707 1.00 15.14 114 VAL A CA 1
ATOM 881 C C . VAL A 1 115 ? 0.032 31.609 6.228 1.00 16.01 114 VAL A C 1
ATOM 882 O O . VAL A 1 115 ? 0.025 32.071 7.371 1.00 17.31 114 VAL A O 1
ATOM 886 N N . ILE A 1 116 ? 1.107 31.615 5.429 1.00 14.94 115 ILE A N 1
ATOM 887 C CA . ILE A 1 116 ? 2.319 32.368 5.748 1.00 15.63 115 ILE A CA 1
ATOM 888 C C . ILE A 1 116 ? 2.614 33.319 4.577 1.00 15.67 115 ILE A C 1
ATOM 889 O O . ILE A 1 116 ? 2.923 32.855 3.454 1.00 16.28 115 ILE A O 1
ATOM 894 N N . ALA A 1 117 ? 2.504 34.630 4.800 1.00 15.85 116 ALA A N 1
ATOM 895 C CA . ALA A 1 117 ? 2.782 35.631 3.779 1.00 15.17 116 ALA A CA 1
ATOM 896 C C . ALA A 1 117 ? 2.034 35.298 2.488 1.00 15.38 116 ALA A C 1
ATOM 897 O O . ALA A 1 117 ? 2.602 35.293 1.388 1.00 20.04 116 ALA A O 1
ATOM 899 N N . GLY A 1 118 ? 0.742 35.030 2.661 1.00 16.95 117 GLY A N 1
ATOM 900 C CA . GLY A 1 118 ? -0.168 34.833 1.538 1.00 15.58 117 GLY A CA 1
ATOM 901 C C . GLY A 1 118 ? -0.202 33.449 0.953 1.00 15.17 117 GLY A C 1
ATOM 902 O O . GLY A 1 118 ? -1.009 33.190 0.076 1.00 16.23 117 GLY A O 1
ATOM 903 N N . ARG A 1 119 ? 0.660 32.575 1.442 1.00 14.66 118 ARG A N 1
ATOM 904 C CA . ARG A 1 119 ? 0.786 31.223 0.889 1.00 14.25 118 ARG A CA 1
ATOM 905 C C . ARG A 1 119 ? 0.055 30.259 1.798 1.00 17.89 118 ARG A C 1
ATOM 906 O O . ARG A 1 119 ? 0.412 30.134 2.982 1.00 15.89 118 ARG A O 1
ATOM 914 N N . PRO A 1 120 ? -0.916 29.520 1.269 1.00 14.13 119 PRO A N 1
ATOM 915 C CA . PRO A 1 120 ? -1.482 28.439 2.100 1.00 15.43 119 PRO A CA 1
ATOM 916 C C . PRO A 1 120 ? -0.449 27.368 2.391 1.00 16.63 119 PRO A C 1
ATOM 917 O O . PRO A 1 120 ? 0.383 27.007 1.522 1.00 15.63 119 PRO A O 1
ATOM 921 N N . VAL A 1 121 ? -0.473 26.847 3.623 1.00 14.57 120 VAL A N 1
ATOM 922 C CA . VAL A 1 121 ? 0.488 25.846 4.054 1.00 14.59 120 VAL A CA 1
ATOM 923 C C . VAL A 1 121 ? -0.184 24.802 4.899 1.00 15.46 120 VAL A C 1
ATOM 924 O O . VAL A 1 121 ? -1.078 25.110 5.706 1.00 16.06 120 VAL A O 1
ATOM 928 N N . ARG A 1 122 ? 0.240 23.567 4.711 1.00 14.58 121 ARG A N 1
ATOM 929 C CA . ARG A 1 122 ? -0.093 22.514 5.672 1.00 14.00 121 ARG A CA 1
ATOM 930 C C . ARG A 1 122 ? 0.613 22.785 7.001 1.00 14.08 121 ARG A C 1
ATOM 931 O O . ARG A 1 122 ? 1.786 23.119 7.045 1.00 14.07 121 ARG A O 1
ATOM 939 N N . CYS A 1 123 ? -0.107 22.491 8.079 1.00 15.17 122 CYS A N 1
ATOM 940 C CA A CYS A 1 123 ? 0.492 22.610 9.392 0.53 14.30 122 CYS A CA 1
ATOM 941 C CA B CYS A 1 123 ? 0.322 22.743 9.470 0.47 12.82 122 CYS A CA 1
ATOM 942 C C . CYS A 1 123 ? -0.126 21.614 10.331 1.00 14.37 122 CYS A C 1
ATOM 943 O O . CYS A 1 123 ? -1.256 21.189 10.165 1.00 14.88 122 CYS A O 1
ATOM 948 N N . ASN A 1 124 ? 0.679 21.226 11.330 1.00 13.04 123 ASN A N 1
ATOM 949 C CA . ASN A 1 124 ? 0.177 20.261 12.288 1.00 13.68 123 ASN A CA 1
ATOM 950 C C . ASN A 1 124 ? -1.043 20.846 13.013 1.00 14.03 123 ASN A C 1
ATOM 951 O O . ASN A 1 124 ? -1.186 22.075 13.141 1.00 14.64 123 ASN A O 1
ATOM 956 N N . SER A 1 125 ? -1.893 19.973 13.519 1.00 13.40 124 SER A N 1
ATOM 957 C CA . SER A 1 125 ? -3.111 20.390 14.199 1.00 13.45 124 SER A CA 1
ATOM 958 C C . SER A 1 125 ? -2.826 21.099 15.530 1.00 14.29 124 SER A C 1
ATOM 959 O O . SER A 1 125 ? -1.752 20.945 16.122 1.00 14.69 124 SER A O 1
ATOM 962 N N . TRP A 1 126 ? -3.780 21.911 15.972 1.00 14.54 125 TRP A N 1
ATOM 963 C CA . TRP A 1 126 ? -3.655 22.508 17.300 1.00 15.15 125 TRP A CA 1
ATOM 964 C C . TRP A 1 126 ? -3.441 21.433 18.349 1.00 14.93 125 TRP A C 1
ATOM 965 O O . TRP A 1 126 ? -2.623 21.645 19.267 1.00 15.43 125 TRP A O 1
ATOM 976 N N . GLU A 1 127 ? -4.148 20.309 18.261 1.00 15.66 126 GLU A N 1
ATOM 977 C CA . GLU A 1 127 ? -3.986 19.276 19.297 1.00 14.79 126 GLU A CA 1
ATOM 978 C C . GLU A 1 127 ? -2.551 18.741 19.308 1.00 14.75 126 GLU A C 1
ATOM 979 O O . GLU A 1 127 ? -1.993 18.510 20.393 1.00 16.48 126 GLU A O 1
ATOM 985 N N . ALA A 1 128 ? -1.956 18.535 18.130 1.00 14.20 127 ALA A N 1
ATOM 986 C CA . ALA A 1 128 ? -0.566 18.092 18.055 1.00 14.49 127 ALA A CA 1
ATOM 987 C C . ALA A 1 128 ? 0.407 19.120 18.594 1.00 15.32 127 ALA A C 1
ATOM 988 O O . ALA A 1 128 ? 1.382 18.770 19.270 1.00 16.73 127 ALA A O 1
ATOM 990 N N . ILE A 1 129 ? 0.152 20.384 18.272 1.00 14.68 128 ILE A N 1
ATOM 991 C CA . ILE A 1 129 ? 0.989 21.482 18.754 1.00 15.25 128 ILE A CA 1
ATOM 992 C C . ILE A 1 129 ? 0.977 21.515 20.281 1.00 15.04 128 ILE A C 1
ATOM 993 O O . ILE A 1 129 ? 2.030 21.568 20.964 1.00 16.97 128 ILE A O 1
ATOM 998 N N . ILE A 1 130 ? -0.213 21.424 20.854 1.00 15.15 129 ILE A N 1
ATOM 999 C CA . ILE A 1 130 ? -0.365 21.514 22.303 1.00 15.88 129 ILE A CA 1
ATOM 1000 C C . ILE A 1 130 ? 0.183 20.243 22.989 1.00 15.43 129 ILE A C 1
ATOM 1001 O O . ILE A 1 130 ? 0.836 20.330 24.036 1.00 16.04 129 ILE A O 1
ATOM 1006 N N . TRP A 1 131 ? -0.043 19.066 22.395 1.00 15.84 130 TRP A N 1
ATOM 1007 C CA . TRP A 1 131 ? 0.497 17.825 22.911 1.00 14.70 130 TRP A CA 1
ATOM 1008 C C . TRP A 1 131 ? 2.017 17.905 23.140 1.00 16.65 130 TRP A C 1
ATOM 1009 O O . TRP A 1 131 ? 2.516 17.406 24.144 1.00 17.98 130 TRP A O 1
ATOM 1020 N N . ASP A 1 132 ? 2.742 18.518 22.203 1.00 16.98 131 ASP A N 1
ATOM 1021 C CA . ASP A 1 132 ? 4.195 18.622 22.378 1.00 19.20 131 ASP A CA 1
ATOM 1022 C C . ASP A 1 132 ? 4.579 19.466 23.565 1.00 19.97 131 ASP A C 1
ATOM 1023 O O . ASP A 1 132 ? 5.620 19.235 24.196 1.00 21.58 131 ASP A O 1
ATOM 1028 N N . TYR A 1 133 ? 3.787 20.492 23.890 1.00 19.52 132 TYR A N 1
ATOM 1029 C CA . TYR A 1 133 ? 4.059 21.238 25.103 1.00 20.42 132 TYR A CA 1
ATOM 1030 C C . TYR A 1 133 ? 3.896 20.381 26.361 1.00 19.69 132 TYR A C 1
ATOM 1031 O O . TYR A 1 133 ? 4.533 20.625 27.369 1.00 21.97 132 TYR A O 1
ATOM 1040 N N . PHE A 1 134 ? 3.044 19.360 26.306 1.00 20.76 133 PHE A N 1
ATOM 1041 C CA . PHE A 1 134 ? 2.896 18.493 27.454 1.00 20.86 133 PHE A CA 1
ATOM 1042 C C . PHE A 1 134 ? 4.178 17.695 27.714 1.00 19.25 133 PHE A C 1
ATOM 1043 O O . PHE A 1 134 ? 4.586 17.521 28.870 1.00 23.19 133 PHE A O 1
ATOM 1051 N N . TYR A 1 135 ? 4.829 17.232 26.643 1.00 20.03 134 TYR A N 1
ATOM 1052 C CA . TYR A 1 135 ? 6.141 16.594 26.845 1.00 21.94 134 TYR A CA 1
ATOM 1053 C C . TYR A 1 135 ? 7.148 17.566 27.445 1.00 20.62 134 TYR A C 1
ATOM 1054 O O . TYR A 1 135 ? 7.928 17.194 28.339 1.00 23.72 134 TYR A O 1
ATOM 1063 N N . TYR A 1 136 ? 7.137 18.799 26.944 1.00 20.64 135 TYR A N 1
ATOM 1064 C CA . TYR A 1 136 ? 8.036 19.829 27.432 1.00 21.72 135 TYR A CA 1
ATOM 1065 C C . TYR A 1 136 ? 7.803 20.077 28.931 1.00 23.12 135 TYR A C 1
ATOM 1066 O O . TYR A 1 136 ? 8.768 20.252 29.699 1.00 25.54 135 TYR A O 1
ATOM 1075 N N . ALA A 1 137 ? 6.549 20.057 29.384 1.00 23.20 136 ALA A N 1
ATOM 1076 C CA . ALA A 1 137 ? 6.262 20.285 30.802 1.00 25.69 136 ALA A CA 1
ATOM 1077 C C . ALA A 1 137 ? 6.827 19.172 31.696 1.00 26.26 136 ALA A C 1
ATOM 1078 O O . ALA A 1 137 ? 7.169 19.407 32.862 1.00 30.47 136 ALA A O 1
ATOM 1080 N N . ASP A 1 138 ? 6.937 17.950 31.177 1.00 36.44 137 ASP A N 1
ATOM 1081 C CA . ASP A 1 138 ? 7.563 16.888 31.981 1.00 39.71 137 ASP A CA 1
ATOM 1082 C C . ASP A 1 138 ? 9.085 17.040 32.057 1.00 40.09 137 ASP A C 1
ATOM 1083 O O . ASP A 1 138 ? 9.738 16.590 33.013 1.00 43.51 137 ASP A O 1
ATOM 1088 N N . GLU A 1 139 ? 9.642 17.667 31.035 1.00 42.57 138 GLU A N 1
ATOM 1089 C CA . GLU A 1 139 ? 11.069 17.908 30.931 1.00 50.29 138 GLU A CA 1
ATOM 1090 C C . GLU A 1 139 ? 11.496 19.118 31.789 1.00 45.23 138 GLU A C 1
ATOM 1091 O O . GLU A 1 139 ? 12.346 19.000 32.679 1.00 47.10 138 GLU A O 1
ATOM 1097 N N . VAL A 1 140 ? 10.883 20.264 31.529 1.00 41.21 139 VAL A N 1
ATOM 1098 C CA . VAL A 1 140 ? 11.167 21.491 32.259 1.00 37.38 139 VAL A CA 1
ATOM 1099 C C . VAL A 1 140 ? 9.891 21.944 32.948 1.00 31.60 139 VAL A C 1
ATOM 1100 O O . VAL A 1 140 ? 8.871 22.145 32.295 1.00 29.31 139 VAL A O 1
ATOM 1104 N N . PRO A 1 141 ? 9.932 22.081 34.278 1.00 33.17 140 PRO A N 1
ATOM 1105 C CA . PRO A 1 141 ? 8.754 22.580 35.002 1.00 35.02 140 PRO A CA 1
ATOM 1106 C C . PRO A 1 141 ? 8.219 23.864 34.382 1.00 31.01 140 PRO A C 1
ATOM 1107 O O . PRO A 1 141 ? 9.005 24.772 34.114 1.00 31.39 140 PRO A O 1
ATOM 1111 N N . PRO A 1 142 ? 6.908 23.933 34.117 1.00 29.49 141 PRO A N 1
ATOM 1112 C CA . PRO A 1 142 ? 6.350 25.110 33.437 1.00 30.17 141 PRO A CA 1
ATOM 1113 C C . PRO A 1 142 ? 6.666 26.449 34.146 1.00 33.07 141 PRO A C 1
ATOM 1114 O O . PRO A 1 142 ? 6.831 27.479 33.498 1.00 34.96 141 PRO A O 1
ATOM 1118 N N . VAL A 1 143 ? 6.813 26.430 35.457 1.00 33.49 142 VAL A N 1
ATOM 1119 C CA . VAL A 1 143 ? 7.138 27.678 36.143 1.00 35.08 142 VAL A CA 1
ATOM 1120 C C . VAL A 1 143 ? 8.508 28.227 35.707 1.00 40.30 142 VAL A C 1
ATOM 1121 O O . VAL A 1 143 ? 8.807 29.437 35.869 1.00 42.89 142 VAL A O 1
ATOM 1125 N N . ASP A 1 144 ? 9.344 27.338 35.180 1.00 34.64 143 ASP A N 1
ATOM 1126 C CA . ASP A 1 144 ? 10.691 27.676 34.743 1.00 35.36 143 ASP A CA 1
ATOM 1127 C C . ASP A 1 144 ? 10.820 27.857 33.225 1.00 29.81 143 ASP A C 1
ATOM 1128 O O . ASP A 1 144 ? 11.919 28.094 32.725 1.00 33.50 143 ASP A O 1
ATOM 1133 N N . TRP A 1 145 ? 9.719 27.719 32.488 1.00 28.34 144 TRP A N 1
ATOM 1134 C CA . TRP A 1 145 ? 9.755 27.915 31.035 1.00 26.10 144 TRP A CA 1
ATOM 1135 C C . TRP A 1 145 ? 10.139 29.339 30.640 1.00 27.91 144 TRP A C 1
ATOM 1136 O O . TRP A 1 145 ? 9.666 30.292 31.253 1.00 29.42 144 TRP A O 1
ATOM 1147 N N . PRO A 1 146 ? 10.964 29.488 29.595 1.00 27.15 145 PRO A N 1
ATOM 1148 C CA . PRO A 1 146 ? 11.128 30.803 28.967 1.00 26.59 145 PRO A CA 1
ATOM 1149 C C . PRO A 1 146 ? 9.765 31.375 28.605 1.00 24.92 145 PRO A C 1
ATOM 1150 O O . PRO A 1 146 ? 8.861 30.672 28.119 1.00 24.67 145 PRO A O 1
ATOM 1154 N N . THR A 1 147 ? 9.614 32.659 28.876 1.00 25.67 146 THR A N 1
ATOM 1155 C CA . THR A 1 147 ? 8.357 33.343 28.629 1.00 24.88 146 THR A CA 1
ATOM 1156 C C . THR A 1 147 ? 7.862 33.187 27.205 1.00 23.73 146 THR A C 1
ATOM 1157 O O . THR A 1 147 ? 6.658 33.069 27.012 1.00 24.29 146 THR A O 1
ATOM 1161 N N . LYS A 1 148 ? 8.749 33.104 26.207 1.00 24.15 147 LYS A N 1
ATOM 1162 C CA . LYS A 1 148 ? 8.254 32.937 24.836 1.00 24.15 147 LYS A CA 1
ATOM 1163 C C . LYS A 1 148 ? 7.463 31.625 24.686 1.00 22.17 147 LYS A C 1
ATOM 1164 O O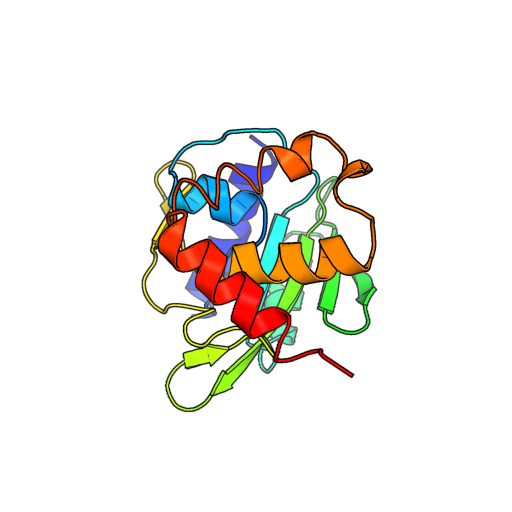 . LYS A 1 148 ? 6.519 31.558 23.892 1.00 23.80 147 LYS A O 1
ATOM 1170 N N . HIS A 1 149 ? 7.795 30.606 25.474 1.00 22.51 148 HIS A N 1
ATOM 1171 C CA . HIS A 1 149 ? 7.089 29.334 25.352 1.00 23.12 148 HIS A CA 1
ATOM 1172 C C . HIS A 1 149 ? 5.795 29.371 26.092 1.00 22.72 148 HIS A C 1
ATOM 1173 O O . HIS A 1 149 ? 4.788 28.793 25.652 1.00 22.29 148 HIS A O 1
ATOM 1180 N N . ILE A 1 150 ? 5.816 30.070 27.213 1.00 23.12 149 ILE A N 1
ATOM 1181 C CA . ILE A 1 150 ? 4.613 30.276 27.978 1.00 25.40 149 ILE A CA 1
ATOM 1182 C C . ILE A 1 150 ? 3.616 31.032 27.092 1.00 25.37 149 ILE A C 1
ATOM 1183 O O . ILE A 1 150 ? 2.448 30.649 26.994 1.00 26.24 149 ILE A O 1
ATOM 1188 N N . GLU A 1 151 ? 4.079 32.063 26.404 1.00 22.55 150 GLU A N 1
ATOM 1189 C CA . GLU A 1 151 ? 3.172 32.857 25.581 1.00 22.55 150 GLU A CA 1
ATOM 1190 C C . GLU A 1 151 ? 2.647 32.075 24.383 1.00 22.13 150 GLU A C 1
ATOM 1191 O O . GLU A 1 151 ? 1.459 32.205 24.041 1.00 22.76 150 GLU A O 1
ATOM 1197 N N . SER A 1 152 ? 3.500 31.290 23.727 1.00 19.64 151 SER A N 1
ATOM 1198 C CA A SER A 1 152 ? 3.062 30.539 22.559 0.48 21.42 151 SER A CA 1
ATOM 1199 C CA B SER A 1 152 ? 3.056 30.547 22.549 0.52 21.45 151 SER A CA 1
ATOM 1200 C C . SER A 1 152 ? 2.058 29.467 22.979 1.00 18.75 151 SER A C 1
ATOM 1201 O O . SER A 1 152 ? 1.039 29.243 22.304 1.00 18.84 151 SER A O 1
ATOM 1206 N N . TYR A 1 153 ? 2.323 28.817 24.121 1.00 19.55 152 TYR A N 1
ATOM 1207 C CA . TYR A 1 153 ? 1.378 27.842 24.665 1.00 18.33 152 TYR A CA 1
ATOM 1208 C C . TYR A 1 153 ? 0.017 28.450 24.928 1.00 17.65 152 TYR A C 1
ATOM 1209 O O . TYR A 1 153 ? -1.004 27.883 24.503 1.00 18.71 152 TYR A O 1
ATOM 1218 N N . ARG A 1 154 ? -0.021 29.593 25.621 1.00 23.06 153 ARG A N 1
ATOM 1219 C CA . ARG A 1 154 ? -1.316 30.173 25.946 1.00 24.64 153 ARG A CA 1
ATOM 1220 C C . ARG A 1 154 ? -2.039 30.618 24.686 1.00 20.96 153 ARG A C 1
ATOM 1221 O O . ARG A 1 154 ? -3.246 30.488 24.627 1.00 21.45 153 ARG A O 1
ATOM 1229 N N . LEU A 1 155 ? -1.309 31.069 23.676 1.00 21.23 154 LEU A N 1
ATOM 1230 C CA . LEU A 1 155 ? -1.930 31.408 22.394 1.00 19.28 154 LEU A CA 1
ATOM 1231 C C . LEU A 1 155 ? -2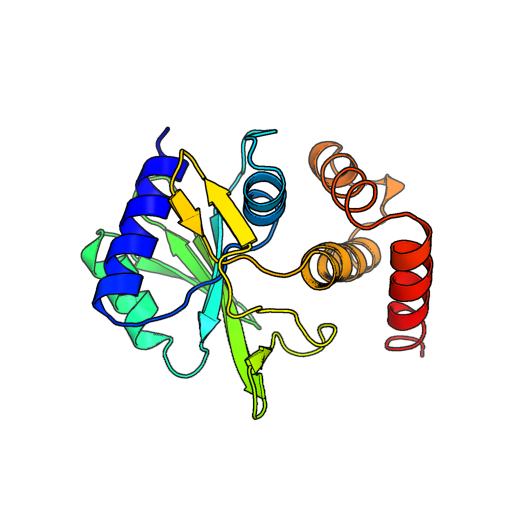.569 30.197 21.706 1.00 16.72 154 LEU A C 1
ATOM 1232 O O . LEU A 1 155 ? -3.709 30.272 21.234 1.00 19.64 154 LEU A O 1
ATOM 1237 N N . ALA A 1 156 ? -1.871 29.076 21.644 1.00 15.83 155 ALA A N 1
ATOM 1238 C CA . ALA A 1 156 ? -2.435 27.831 21.132 1.00 17.35 155 ALA A CA 1
ATOM 1239 C C . ALA A 1 156 ? -3.656 27.408 21.963 1.00 15.76 155 ALA A C 1
ATOM 1240 O O . ALA A 1 156 ? -4.685 27.014 21.412 1.00 16.06 155 ALA A O 1
ATOM 1242 N N . CYS A 1 157 ? -3.569 27.551 23.271 1.00 18.78 156 CYS A N 1
ATOM 1243 C CA A CYS A 1 157 ? -4.729 27.158 24.062 0.57 18.35 156 CYS A CA 1
ATOM 1244 C CA B CYS A 1 157 ? -4.677 27.256 24.176 0.43 22.06 156 CYS A CA 1
ATOM 12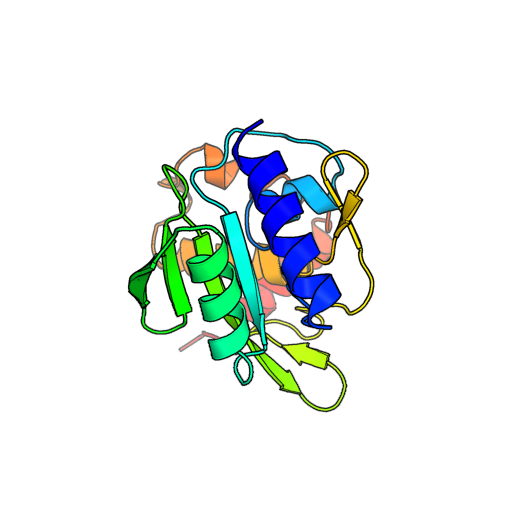45 C C . CYS A 1 157 ? -5.920 28.088 23.885 1.00 16.72 156 CYS A C 1
ATOM 1246 O O . CYS A 1 157 ? -7.059 27.604 23.876 1.00 18.02 156 CYS A O 1
ATOM 1251 N N . THR A 1 158 ? -5.702 29.395 23.709 1.00 17.07 157 THR A N 1
ATOM 1252 C CA . THR A 1 158 ? -6.807 30.300 23.418 1.00 17.41 157 THR A CA 1
ATOM 1253 C C . THR A 1 158 ? -7.464 29.902 22.078 1.00 16.40 157 THR A C 1
ATOM 1254 O O . THR A 1 158 ? -8.701 29.968 21.936 1.00 17.34 157 THR A O 1
ATOM 1258 N N . SER A 1 159 ? -6.642 29.475 21.123 1.00 15.31 158 SER A N 1
ATOM 1259 C CA . SER A 1 159 ? -7.164 29.168 19.790 1.00 15.01 158 SER A CA 1
ATOM 1260 C C . SER A 1 159 ? -7.962 27.858 19.788 1.00 16.36 158 SER A C 1
ATOM 1261 O O . SER A 1 159 ? -8.996 27.767 19.109 1.00 20.71 158 S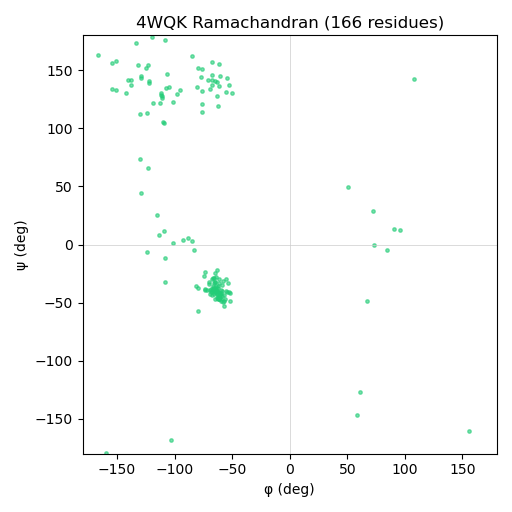ER A O 1
ATOM 1264 N N . LEU A 1 160 ? -7.505 26.850 20.516 1.00 15.76 159 LEU A N 1
ATOM 1265 C CA . LEU A 1 160 ? -8.221 25.565 20.580 1.00 18.49 159 LEU A CA 1
ATOM 1266 C C . LEU A 1 160 ? -9.397 25.638 21.554 1.00 17.74 159 LEU A C 1
ATOM 1267 O O . LEU A 1 160 ? -10.465 25.061 21.313 1.00 21.14 159 LEU A O 1
ATOM 1272 N N . GLY A 1 161 ? -9.176 26.358 22.657 1.00 16.94 160 GLY A N 1
ATOM 1273 C CA . GLY A 1 161 ? -10.180 26.568 23.670 1.00 16.52 160 GLY A CA 1
ATOM 1274 C C . GLY A 1 161 ? -9.874 25.781 24.941 1.00 18.69 160 GLY A C 1
ATOM 1275 O O . GLY A 1 161 ? -9.411 24.642 24.921 1.00 18.20 160 GLY A O 1
ATOM 1276 N N . ALA A 1 162 ? -10.161 26.403 26.059 1.00 20.31 161 ALA A N 1
ATOM 1277 C CA . ALA A 1 162 ? -9.878 25.801 27.351 1.00 20.94 161 ALA A CA 1
ATOM 1278 C C . ALA A 1 162 ? -10.510 24.422 27.540 1.00 21.89 161 ALA A C 1
ATOM 1279 O O . ALA A 1 162 ? -9.894 23.560 28.143 1.00 25.38 161 ALA A O 1
ATOM 1281 N N . GLU A 1 163 ? -11.745 24.232 27.080 1.00 23.88 162 GLU A N 1
ATOM 1282 C CA . GLU A 1 163 ? -12.418 22.939 27.235 1.00 28.36 162 GLU A CA 1
ATOM 1283 C C . GLU A 1 163 ? -11.602 21.808 26.611 1.00 23.64 162 GLU A C 1
ATOM 1284 O O . GLU A 1 163 ? -11.300 20.796 27.267 1.00 25.37 162 GLU A O 1
ATOM 1290 N N . LYS A 1 164 ? -11.232 21.991 25.353 1.00 21.61 163 LYS A N 1
ATOM 1291 C CA . LYS A 1 164 ? -10.486 20.969 24.628 1.00 21.20 163 LYS A CA 1
ATOM 1292 C C . LYS A 1 164 ? -9.086 20.803 25.203 1.00 21.36 163 LYS A C 1
ATOM 1293 O O . LYS A 1 164 ? -8.572 19.689 25.301 1.00 21.27 163 LYS A O 1
ATOM 1299 N N . VAL A 1 165 ? -8.436 21.897 25.576 1.00 17.37 164 VAL A N 1
ATOM 1300 C CA . VAL A 1 165 ? -7.123 21.747 26.181 1.00 17.61 164 VAL A CA 1
ATOM 1301 C C . VAL A 1 165 ? -7.156 20.912 27.500 1.00 20.07 164 VAL A C 1
ATOM 1302 O O . VAL A 1 165 ? -6.293 20.044 27.716 1.00 20.19 164 VAL A O 1
ATOM 1306 N N . GLU A 1 166 ? -8.133 21.160 28.374 1.00 19.41 165 GLU A N 1
ATOM 1307 C CA . GLU A 1 166 ? -8.234 20.412 29.617 1.00 19.34 165 GLU A CA 1
ATOM 1308 C C . GLU A 1 166 ? -8.422 18.928 29.340 1.00 18.20 165 GLU A C 1
ATOM 1309 O O . GLU A 1 166 ? -7.818 18.098 30.000 1.00 19.25 165 GLU A O 1
ATOM 1315 N N . VAL A 1 167 ? -9.268 18.609 28.378 1.00 19.88 166 VAL A N 1
ATOM 1316 C CA . VAL A 1 167 ? -9.486 17.214 28.057 1.00 19.30 166 VAL A CA 1
ATOM 1317 C C . VAL A 1 167 ? -8.208 16.568 27.473 1.00 18.68 166 VAL A C 1
ATOM 1318 O O . VAL A 1 167 ? -7.851 15.437 27.828 1.00 18.67 166 VAL A O 1
ATOM 1322 N N . LEU A 1 168 ? -7.506 17.272 26.589 1.00 16.28 167 LEU A N 1
ATOM 1323 C CA . LEU A 1 168 ? -6.254 16.762 26.029 1.00 18.61 167 LEU A CA 1
ATOM 1324 C C . LEU A 1 168 ? -5.192 16.545 27.091 1.00 16.25 167 LEU A C 1
ATOM 1325 O O . LEU A 1 168 ? -4.498 15.531 27.079 1.00 18.10 167 LEU A O 1
ATOM 1330 N N . ARG A 1 169 ? -5.054 17.493 28.016 1.00 14.64 168 ARG A N 1
ATOM 1331 C CA . ARG A 1 169 ? -4.070 17.377 29.102 1.00 15.88 168 ARG A CA 1
ATOM 1332 C C . ARG A 1 169 ? -4.383 16.121 29.941 1.00 16.50 168 ARG A C 1
ATOM 1333 O O . ARG A 1 169 ? -3.487 15.405 30.374 1.00 18.45 168 ARG A O 1
ATOM 1341 N N . ALA A 1 170 ? -5.671 15.892 30.219 1.00 16.97 169 ALA A N 1
ATOM 1342 C CA . ALA A 1 170 ? -6.079 14.747 31.004 1.00 18.50 169 ALA A CA 1
ATOM 1343 C C . ALA A 1 170 ? -5.757 13.436 30.266 1.00 18.23 169 ALA A C 1
ATOM 1344 O O . ALA A 1 170 ? -5.343 12.454 30.864 1.00 19.22 169 ALA A O 1
ATOM 1346 N N . ALA A 1 171 ? -5.948 13.453 28.953 1.00 17.17 170 ALA A N 1
ATOM 1347 C CA . ALA A 1 171 ? -5.636 12.266 28.156 1.00 17.26 170 ALA A CA 1
ATOM 1348 C C . ALA A 1 171 ? -4.135 11.995 28.156 1.00 16.57 170 ALA A C 1
ATOM 1349 O O . ALA A 1 171 ? -3.737 10.832 28.229 1.00 17.42 170 ALA A O 1
ATOM 1351 N N . PHE A 1 172 ? -3.325 13.049 28.084 1.00 16.19 171 PHE A N 1
ATOM 1352 C CA . PHE A 1 172 ? -1.877 12.907 28.173 1.00 14.97 171 PHE A CA 1
ATOM 1353 C C . PHE A 1 172 ? -1.483 12.305 29.527 1.00 16.86 171 PHE A C 1
ATOM 1354 O O . PHE A 1 172 ? -0.685 11.355 29.599 1.00 18.67 171 PHE A O 1
ATOM 1362 N N . ARG A 1 173 ? -2.052 12.838 30.608 1.00 17.21 172 ARG A N 1
ATOM 1363 C CA . ARG A 1 173 ? -1.729 12.288 31.921 1.00 19.78 172 ARG A CA 1
ATOM 1364 C C . ARG A 1 173 ? -2.098 10.808 31.990 1.00 20.38 172 ARG A C 1
ATOM 1365 O O . ARG A 1 173 ? -1.357 10.001 32.567 1.00 22.07 172 ARG A O 1
ATOM 1373 N N . SER A 1 174 ? -3.236 10.417 31.418 1.00 20.24 173 SER A N 1
ATOM 1374 C CA A SER A 1 174 ? -3.648 9.028 31.475 0.61 21.84 173 SER A CA 1
ATOM 1375 C CA B SER A 1 174 ? -3.653 9.008 31.447 0.39 21.84 173 SER A CA 1
ATOM 1376 C C . SER A 1 174 ? -2.735 8.146 30.595 1.00 21.50 173 SER A C 1
ATOM 1377 O O . SER A 1 174 ? -2.407 7.011 30.958 1.00 24.26 173 SER A O 1
ATOM 1382 N N . ARG A 1 175 ? -2.335 8.680 29.450 1.00 19.78 174 ARG A N 1
ATOM 1383 C CA . ARG A 1 175 ? -1.447 7.967 28.546 1.00 21.40 174 ARG A CA 1
ATOM 1384 C C . ARG A 1 175 ? -0.132 7.609 29.229 1.00 22.81 174 ARG A C 1
ATOM 1385 O O . ARG A 1 175 ? 0.335 6.487 29.091 1.00 25.96 174 ARG A O 1
ATOM 1393 N N . TYR A 1 176 ? 0.438 8.557 29.962 1.00 22.15 175 TYR A N 1
ATOM 1394 C CA . TYR A 1 176 ? 1.788 8.388 30.495 1.00 27.66 175 TYR A CA 1
ATOM 1395 C C . TYR A 1 176 ? 1.825 8.194 32.008 1.00 35.32 175 TYR A C 1
ATOM 1396 O O . TYR A 1 176 ? 2.909 8.168 32.606 1.00 34.19 175 TYR A O 1
ATOM 1405 N N . ALA A 1 177 ? 0.661 7.962 32.611 1.00 32.86 176 ALA A N 1
ATOM 1406 C CA . ALA A 1 177 ? 0.607 7.588 34.024 1.00 47.03 176 ALA A CA 1
ATOM 1407 C C . ALA A 1 177 ? 1.352 6.273 34.268 1.00 53.37 176 ALA A C 1
ATOM 1408 O O . ALA A 1 177 ? 1.222 5.316 33.499 1.00 51.81 176 ALA A O 1
ATOM 1410 N N . ALA A 1 178 ? 2.141 6.236 35.336 1.00 56.91 177 ALA A N 1
ATOM 1411 C CA . ALA A 1 178 ? 2.696 4.982 35.820 1.00 63.61 177 ALA A CA 1
ATOM 1412 C C . ALA A 1 178 ? 2.350 4.869 37.295 1.00 70.14 177 ALA A C 1
ATOM 1413 O O . ALA A 1 178 ? 1.708 3.910 37.737 1.00 76.62 177 ALA A O 1
#

Radius of gyration: 15.73 Å; Cα contacts (8 Å, |Δi|>4): 293; chains: 1; bounding box: 36×34×43 Å

Secondary structure (DSSP, 8-state):
-HHHHHHHHHHHHHHHTT---EEEHHHHHHHHHTS--S--SSEEEEEEGGGHHHHHHHHHHTT-EEEEEETTEEEEEETTEEEEEEEEEE-SSSEE-TTSPTTSS-SS--EEETTEEE-B--HHHHHHHHHHHHHHS-GGGS-HHHHHHHHHHHHHH-HHHHHHHHHHHHHHH--

Sequence (175 aa):
TTQVTLIHKILAAADERNNLPLWIGGGWAIDARLGRVTRRKHDDIDLTFPGERRGELEAIVEMLGGRVMEELDYGFLAEIGDELLLDCEPAWWADEAYEIAEAPQGSCPEAAEGVIAGRPVRCCNSWEAIIWDYFYYADEVPPVDWPTKHIESSYRLACCTSLGAEKVEVLRAAFRSSRYAA

Organism: Klebsiella pneumoniae (NCBI:txid573)